Protein AF-A0A7C3ME94-F1 (afdb_monomer_lite)

Secondary structure (DSSP, 8-state):
--SSSSHHHHHHHHTT---------SEEEEEEE---TT---EEEEETTEEEEEE-TT-EEEEEEEESEEEEEEEEETTTTEE-S--EEEEE------S------

Sequence (104 aa):
MKKSIFVFIIFFFLSLFVSCACFFNDTGTLWVENKSQRGLTYSVLVDNINYGTVGPGQRKSFEDIPAGDRILVFEVYPSGQIACQPAVVHIPLCSASNVISCDY

Foldseek 3Di:
DPPPPVPVVVVVVVVPPPPQPPPQQQWAKDKDFAQDPVQWKKFKAKQNRTQDIATHRDIDIRTGHGAAWIWIFIATPPVRHTPDPIDIDGHDGPDPDVDPPPPD

pLDDT: mean 77.45, std 20.84, range [39.16, 97.25]

Structure (mmCIF, N/CA/C/O backbone):
data_AF-A0A7C3ME94-F1
#
_entry.id   AF-A0A7C3ME94-F1
#
loop_
_atom_site.group_PDB
_atom_site.id
_atom_site.type_symbol
_atom_site.label_atom_id
_atom_site.label_alt_id
_atom_site.label_comp_id
_atom_site.label_asym_id
_atom_site.label_entity_id
_atom_site.label_seq_id
_atom_site.pdbx_PDB_ins_code
_atom_site.Cartn_x
_atom_site.Cartn_y
_atom_site.Cartn_z
_atom_site.occupancy
_atom_site.B_iso_or_equiv
_atom_site.auth_seq_id
_atom_site.auth_comp_id
_atom_site.auth_asym_id
_atom_site.auth_atom_id
_atom_site.pdbx_PDB_model_num
ATOM 1 N N . MET A 1 1 ? 42.546 36.463 -43.582 1.00 46.62 1 MET A N 1
ATOM 2 C CA . MET A 1 1 ? 41.135 36.202 -43.214 1.00 46.62 1 MET A CA 1
ATOM 3 C C . MET A 1 1 ? 40.821 34.718 -43.426 1.00 46.62 1 MET A C 1
ATOM 5 O O . MET A 1 1 ? 40.464 34.351 -44.531 1.00 46.62 1 MET A O 1
ATOM 9 N N . LYS A 1 2 ? 41.084 33.826 -42.455 1.00 50.84 2 LYS A N 1
ATOM 10 C CA . LYS A 1 2 ? 40.833 32.368 -42.626 1.00 50.84 2 LYS A CA 1
ATOM 11 C C . LYS A 1 2 ? 40.742 31.550 -41.319 1.00 50.84 2 LYS A C 1
ATOM 13 O O . LYS A 1 2 ? 40.747 30.331 -41.375 1.00 50.84 2 LYS A O 1
ATOM 18 N N . LYS A 1 3 ? 40.676 32.197 -40.145 1.00 48.62 3 LYS A N 1
ATOM 19 C CA . LYS A 1 3 ? 40.688 31.519 -38.828 1.00 48.62 3 LYS A CA 1
ATOM 20 C C . LYS A 1 3 ? 39.366 31.605 -38.047 1.00 48.62 3 LYS A C 1
ATOM 22 O O . LYS A 1 3 ? 39.195 30.865 -37.092 1.00 48.62 3 LYS A O 1
ATOM 27 N N . SER A 1 4 ? 38.411 32.434 -38.477 1.00 50.41 4 SER A N 1
ATOM 28 C CA . SER A 1 4 ? 37.159 32.664 -37.733 1.00 50.41 4 SER A CA 1
ATOM 29 C C . SER A 1 4 ? 36.004 31.721 -38.092 1.00 50.41 4 SER A C 1
ATOM 31 O O . SER A 1 4 ? 34.948 31.813 -37.484 1.00 50.41 4 SER A O 1
ATOM 33 N N . ILE A 1 5 ? 36.183 30.810 -39.055 1.00 53.94 5 ILE A N 1
ATOM 34 C CA . ILE A 1 5 ? 35.106 29.912 -39.519 1.00 53.94 5 ILE A CA 1
ATOM 35 C C . ILE A 1 5 ? 35.068 28.596 -38.717 1.00 53.94 5 ILE A C 1
ATOM 37 O O . ILE A 1 5 ? 34.035 27.943 -38.648 1.00 53.94 5 ILE A O 1
ATOM 41 N N . PHE A 1 6 ? 36.160 28.224 -38.040 1.00 49.31 6 PHE A N 1
ATOM 42 C CA . PHE A 1 6 ? 36.260 26.918 -37.374 1.00 49.31 6 PHE A CA 1
ATOM 43 C C . PHE A 1 6 ? 35.591 26.858 -35.987 1.00 49.31 6 PHE A C 1
ATOM 45 O O . PHE A 1 6 ? 35.300 25.775 -35.493 1.00 49.31 6 PHE A O 1
ATOM 52 N N . VAL A 1 7 ? 35.316 28.006 -35.357 1.00 52.31 7 VAL A N 1
ATOM 53 C CA . VAL A 1 7 ? 34.773 28.066 -33.983 1.00 52.31 7 VAL A CA 1
ATOM 54 C C . VAL A 1 7 ? 33.243 27.947 -33.955 1.00 52.31 7 VAL A C 1
ATOM 56 O O . VAL A 1 7 ? 32.685 27.401 -33.009 1.00 52.31 7 VAL A O 1
ATOM 59 N N . PHE A 1 8 ? 32.552 28.367 -35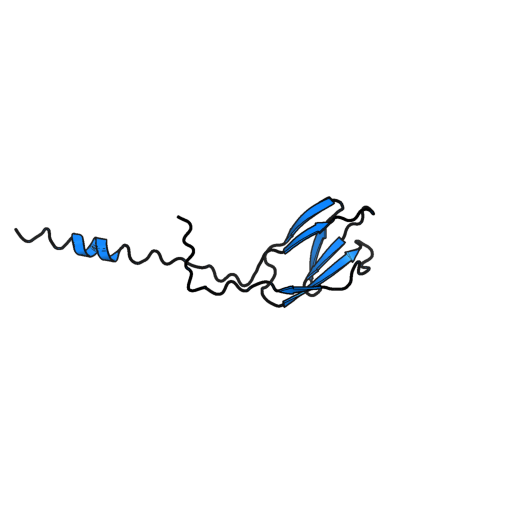.020 1.00 51.03 8 PHE A N 1
ATOM 60 C CA . PHE A 1 8 ? 31.086 28.290 -35.097 1.00 51.03 8 PHE A CA 1
ATOM 61 C C . PHE A 1 8 ? 30.550 26.858 -35.246 1.00 51.03 8 PHE A C 1
ATOM 63 O O . PHE A 1 8 ? 29.433 26.574 -34.824 1.00 51.03 8 PHE A O 1
ATOM 70 N N . ILE A 1 9 ? 31.346 25.943 -35.805 1.00 54.00 9 ILE A N 1
ATOM 71 C CA . ILE A 1 9 ? 30.918 24.557 -36.053 1.00 54.00 9 ILE A CA 1
ATOM 72 C C . ILE A 1 9 ? 30.899 23.744 -34.749 1.00 54.00 9 ILE A C 1
ATOM 74 O O . ILE A 1 9 ? 30.042 22.886 -34.570 1.00 54.00 9 ILE A O 1
ATOM 78 N N . ILE A 1 10 ? 31.785 24.052 -33.797 1.00 54.16 10 ILE A N 1
ATOM 79 C CA . ILE A 1 10 ? 31.881 23.317 -32.525 1.00 54.16 10 ILE A CA 1
ATOM 80 C C . ILE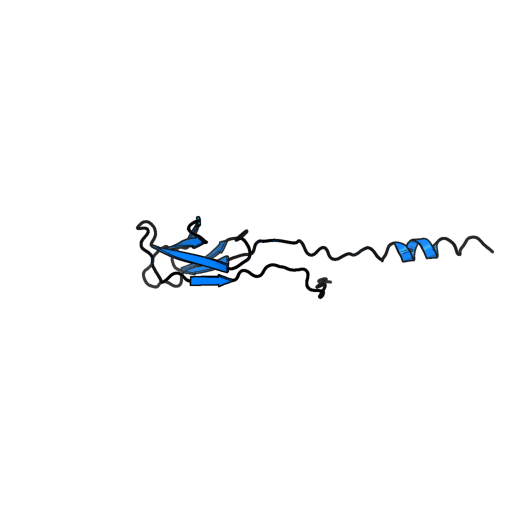 A 1 10 ? 30.703 23.654 -31.596 1.00 54.16 10 ILE A C 1
ATOM 82 O O . ILE A 1 10 ? 30.193 22.774 -30.909 1.00 54.16 10 ILE A O 1
ATOM 86 N N . PHE A 1 11 ? 30.208 24.897 -31.619 1.00 51.38 11 PHE A N 1
ATOM 87 C CA . PHE A 1 11 ? 29.060 25.299 -30.796 1.00 51.38 11 PHE A CA 1
ATOM 88 C C . PHE A 1 11 ? 27.727 24.718 -31.292 1.00 51.38 11 PHE A C 1
ATOM 90 O O . PHE A 1 11 ? 26.840 24.457 -30.486 1.00 51.38 11 PHE A O 1
ATOM 97 N N . PHE A 1 12 ? 27.598 24.463 -32.599 1.00 50.75 12 PHE A N 1
ATOM 98 C CA . PHE A 1 12 ? 26.378 23.893 -33.183 1.00 50.75 12 PHE A CA 1
ATOM 99 C C . PHE A 1 12 ? 26.211 22.392 -32.885 1.00 50.75 12 PHE A C 1
ATOM 101 O O . PHE A 1 12 ? 25.095 21.885 -32.888 1.00 50.75 12 PHE A O 1
ATOM 108 N N . PHE A 1 13 ? 27.301 21.679 -32.581 1.00 51.84 13 PHE A N 1
ATOM 109 C CA . PHE A 1 13 ? 27.242 20.271 -32.172 1.00 51.84 13 PHE A CA 1
ATOM 110 C C . PHE A 1 13 ? 27.005 20.071 -30.668 1.00 51.84 13 PHE A C 1
ATOM 112 O O . PHE A 1 13 ? 26.585 18.987 -30.269 1.00 51.84 13 PHE A O 1
ATOM 119 N N . LEU A 1 14 ? 27.233 21.089 -29.829 1.00 49.16 14 LEU A N 1
ATOM 120 C CA . LEU A 1 14 ? 27.035 20.963 -28.379 1.00 49.16 14 LEU A CA 1
ATOM 121 C C . LEU A 1 14 ? 25.569 21.105 -27.937 1.00 49.16 14 LEU A C 1
ATOM 123 O O . LEU A 1 14 ? 25.228 20.672 -26.840 1.00 49.16 14 LEU A O 1
ATOM 127 N N . SER A 1 15 ? 24.692 21.681 -28.763 1.00 50.44 15 SER A N 1
ATOM 128 C CA . SER A 1 15 ? 23.273 21.879 -28.426 1.00 50.44 15 SER A CA 1
ATOM 129 C C . SER A 1 15 ? 22.377 20.672 -28.734 1.00 50.44 15 SER A C 1
ATOM 131 O O . SER A 1 15 ? 21.188 20.708 -28.427 1.00 50.44 15 SER A O 1
ATOM 133 N N . LEU A 1 16 ? 22.920 19.592 -29.310 1.00 50.62 16 LEU A N 1
ATOM 134 C CA . LEU A 1 16 ? 22.146 18.418 -29.739 1.00 50.62 16 LEU A CA 1
ATOM 135 C C . LEU A 1 16 ? 21.980 17.325 -28.667 1.00 50.62 16 LEU A C 1
ATOM 137 O O . LEU A 1 16 ? 21.352 16.307 -28.943 1.00 50.62 16 LEU A O 1
ATOM 141 N N . PHE A 1 17 ? 22.493 17.518 -27.448 1.00 50.84 17 PHE A N 1
ATOM 142 C CA . PHE A 1 17 ? 22.477 16.486 -26.397 1.00 50.84 17 PHE A CA 1
ATOM 143 C C . PHE A 1 17 ? 21.672 16.857 -25.149 1.00 50.84 17 PHE A C 1
ATOM 145 O O . PHE A 1 17 ? 21.941 16.343 -24.067 1.00 50.84 17 PHE A O 1
ATOM 152 N N . VAL A 1 18 ? 20.641 17.694 -25.276 1.00 50.66 18 VAL A N 1
ATOM 153 C CA . VAL A 1 18 ? 19.594 17.753 -24.242 1.00 50.66 18 VAL A CA 1
ATOM 154 C C . VAL A 1 18 ? 18.603 16.626 -24.527 1.00 50.66 18 VAL A C 1
ATOM 156 O O . VAL A 1 18 ? 17.476 16.844 -24.965 1.00 50.66 18 VAL A O 1
ATOM 159 N N . SER A 1 19 ? 19.059 15.383 -24.372 1.00 49.50 19 SER A N 1
ATOM 160 C CA . SER A 1 19 ? 18.170 14.228 -24.402 1.00 49.50 19 SER A CA 1
ATOM 161 C C . SER A 1 19 ? 17.386 14.220 -23.097 1.00 49.50 19 SER A C 1
ATOM 163 O O . SER A 1 19 ? 17.962 14.002 -22.031 1.00 49.50 19 SER A O 1
ATOM 165 N N . CYS A 1 20 ? 16.085 14.484 -23.182 1.00 47.34 20 CYS A N 1
ATOM 166 C CA . CYS A 1 20 ? 15.158 14.276 -22.082 1.00 47.34 20 CYS A CA 1
ATOM 167 C C . CYS A 1 20 ? 15.252 12.807 -21.656 1.00 47.34 20 CYS A C 1
ATOM 169 O O . CYS A 1 20 ? 14.810 11.910 -22.375 1.00 47.34 20 CYS A O 1
ATOM 171 N N . ALA A 1 21 ? 15.906 12.549 -20.528 1.00 49.59 21 ALA A N 1
ATOM 172 C CA . ALA A 1 21 ? 15.905 11.231 -19.931 1.00 49.59 21 ALA A CA 1
ATOM 173 C C . ALA A 1 21 ? 14.542 11.052 -19.260 1.00 49.59 21 ALA A C 1
ATOM 175 O O . ALA A 1 21 ? 14.337 11.486 -18.128 1.00 49.59 21 ALA A O 1
ATOM 176 N N . CYS A 1 22 ? 13.592 10.428 -19.957 1.00 53.47 22 CYS A N 1
ATOM 177 C CA . CYS A 1 22 ? 12.492 9.788 -19.253 1.00 53.47 22 CYS A CA 1
ATOM 178 C C . CYS A 1 22 ? 13.134 8.707 -18.379 1.00 53.47 22 CYS A C 1
ATOM 180 O O . CYS A 1 22 ? 13.655 7.719 -18.899 1.00 53.47 22 CYS A O 1
ATOM 182 N N . PHE A 1 23 ? 13.172 8.919 -17.063 1.00 53.44 23 PHE A N 1
ATOM 183 C CA . PHE A 1 23 ? 13.530 7.851 -16.144 1.00 53.44 23 PHE A CA 1
ATOM 184 C C . PHE A 1 23 ? 12.486 6.753 -16.342 1.00 53.44 23 PHE A C 1
ATOM 186 O O . PHE A 1 23 ? 11.310 6.957 -16.044 1.00 53.44 23 PHE A O 1
ATOM 193 N N . PHE A 1 24 ? 12.904 5.621 -16.912 1.00 56.84 24 PHE A N 1
ATOM 194 C CA . PHE A 1 24 ? 12.115 4.396 -16.893 1.00 56.84 24 PHE A CA 1
ATOM 195 C C . PHE A 1 24 ? 11.947 4.027 -15.425 1.00 56.84 24 PHE A C 1
ATOM 197 O O . PHE A 1 24 ? 12.857 3.469 -14.815 1.00 56.84 24 PHE A O 1
ATOM 204 N N . ASN A 1 25 ? 10.836 4.451 -14.833 1.00 66.00 25 ASN A N 1
ATOM 205 C CA . ASN A 1 25 ? 10.473 4.029 -13.503 1.00 66.00 25 ASN A CA 1
ATOM 206 C C . ASN A 1 25 ? 9.355 3.007 -13.650 1.00 66.00 25 ASN A C 1
ATOM 208 O O . ASN A 1 25 ? 8.246 3.342 -14.068 1.00 66.00 25 ASN A O 1
ATOM 212 N N . ASP A 1 26 ? 9.666 1.758 -13.315 1.00 78.75 26 ASP A N 1
ATOM 213 C CA . ASP A 1 26 ? 8.714 0.646 -13.302 1.00 78.75 26 ASP A CA 1
ATOM 214 C C . ASP A 1 26 ? 7.840 0.687 -12.037 1.00 78.75 26 ASP A C 1
ATOM 216 O O . ASP A 1 26 ? 7.323 -0.337 -11.588 1.00 78.75 26 ASP A O 1
ATOM 220 N N . THR A 1 27 ? 7.696 1.868 -11.430 1.00 85.56 27 THR A N 1
ATOM 221 C CA . THR A 1 27 ? 6.940 2.097 -10.207 1.00 85.56 27 THR A CA 1
ATOM 222 C C . THR A 1 27 ? 6.075 3.354 -10.297 1.00 85.56 27 THR A C 1
ATOM 224 O O . THR A 1 27 ? 6.285 4.232 -11.135 1.00 85.56 27 THR A O 1
ATOM 227 N N . GLY A 1 28 ? 5.071 3.437 -9.427 1.00 84.38 28 GLY A N 1
ATOM 228 C CA . GLY A 1 28 ? 4.185 4.586 -9.293 1.00 84.38 28 GLY A CA 1
ATOM 229 C C . GLY A 1 28 ? 3.830 4.888 -7.840 1.00 84.38 28 GLY A C 1
ATOM 230 O O . GLY A 1 28 ? 4.247 4.195 -6.911 1.00 84.38 28 GLY A O 1
ATOM 231 N N . THR A 1 29 ? 3.031 5.937 -7.647 1.00 87.62 29 THR A N 1
ATOM 232 C CA . THR A 1 29 ? 2.563 6.374 -6.326 1.00 87.62 29 THR A CA 1
ATOM 233 C C . THR A 1 29 ? 1.083 6.057 -6.140 1.00 87.62 29 THR A C 1
ATOM 235 O O . THR A 1 29 ? 0.237 6.519 -6.908 1.00 87.62 29 THR A O 1
ATOM 238 N N . LEU A 1 30 ? 0.749 5.330 -5.076 1.00 90.25 30 LEU A N 1
ATOM 239 C CA . LEU A 1 30 ? -0.625 5.085 -4.647 1.00 90.25 30 LEU A CA 1
ATOM 240 C C . LEU A 1 30 ? -1.037 6.115 -3.592 1.00 90.25 30 LEU A C 1
ATOM 242 O O . LEU A 1 30 ? -0.464 6.177 -2.506 1.00 90.25 30 LEU A O 1
ATOM 246 N N . TRP A 1 31 ? -2.078 6.890 -3.886 1.00 93.44 31 TRP A N 1
ATOM 247 C CA . TRP A 1 31 ? -2.675 7.835 -2.943 1.00 93.44 31 TRP A CA 1
ATOM 248 C C . TRP A 1 31 ? -3.921 7.226 -2.308 1.00 93.44 31 TRP A C 1
ATOM 250 O O . TRP A 1 31 ? -4.868 6.865 -3.006 1.00 93.44 31 TRP A O 1
ATOM 260 N N . VAL A 1 32 ? -3.944 7.144 -0.979 1.00 94.50 32 VAL A N 1
ATOM 261 C CA . VAL A 1 32 ? -5.074 6.603 -0.214 1.00 94.50 32 VAL A CA 1
ATOM 262 C C . VAL A 1 32 ? -5.593 7.659 0.746 1.00 94.50 32 VAL A C 1
ATOM 264 O O . VAL A 1 32 ? -4.828 8.294 1.470 1.00 94.50 32 VAL A O 1
ATOM 267 N N . GLU A 1 33 ? -6.911 7.818 0.785 1.00 95.56 33 GLU A N 1
ATOM 268 C CA . GLU A 1 33 ? -7.604 8.687 1.729 1.00 95.56 33 GLU A CA 1
ATOM 269 C C . GLU A 1 33 ? -8.654 7.889 2.500 1.00 95.56 33 GLU A C 1
ATOM 271 O O . GLU A 1 33 ? -9.551 7.277 1.917 1.00 95.56 33 GLU A O 1
ATOM 276 N N . ASN A 1 34 ? -8.567 7.919 3.827 1.00 95.12 34 ASN A N 1
ATOM 277 C CA . ASN A 1 34 ? -9.531 7.265 4.694 1.00 95.12 34 ASN A CA 1
ATOM 278 C C . ASN A 1 34 ? -10.663 8.234 5.055 1.00 95.12 34 ASN A C 1
ATOM 280 O O . ASN A 1 34 ? -10.561 9.028 5.991 1.00 95.12 34 ASN A O 1
ATOM 284 N N . LYS A 1 35 ? -11.777 8.106 4.331 1.00 92.38 35 LYS A N 1
ATOM 285 C CA . LYS A 1 35 ? -13.021 8.857 4.566 1.00 92.38 35 LYS A CA 1
ATOM 286 C C . LYS A 1 35 ? -14.002 8.140 5.503 1.00 92.38 35 LYS A C 1
ATOM 288 O O . LYS A 1 35 ? -15.196 8.437 5.489 1.00 92.38 35 LYS A O 1
ATOM 293 N N . SER A 1 36 ? -13.549 7.150 6.276 1.00 87.06 36 SER A N 1
ATOM 294 C CA . SER A 1 36 ? -14.460 6.381 7.125 1.00 87.06 36 SER A CA 1
ATOM 295 C C . SER A 1 36 ? -15.046 7.233 8.251 1.00 87.06 36 SER A C 1
ATOM 297 O O . SER A 1 36 ? -14.342 7.945 8.961 1.00 87.06 36 SER A O 1
ATOM 299 N N . GLN A 1 37 ? -16.359 7.120 8.445 1.00 83.19 37 GLN A N 1
ATOM 300 C CA . GLN A 1 37 ? -17.080 7.831 9.508 1.00 83.19 37 GLN A CA 1
ATOM 301 C C . GLN A 1 37 ? -16.979 7.127 10.867 1.00 83.19 37 GLN A C 1
ATOM 303 O O . GLN A 1 37 ? -17.267 7.718 11.900 1.00 83.19 37 GLN A O 1
ATOM 308 N N . ARG A 1 38 ? -16.578 5.848 10.873 1.00 84.94 38 ARG A N 1
ATOM 309 C CA . ARG A 1 38 ? -16.518 5.000 12.074 1.00 84.94 38 ARG A CA 1
ATOM 310 C C . ARG A 1 38 ? -15.192 5.089 12.831 1.00 84.94 38 ARG A C 1
ATOM 312 O O . ARG A 1 38 ? -14.999 4.342 13.781 1.00 84.94 38 ARG A O 1
ATOM 319 N N . GLY A 1 39 ? -14.275 5.961 12.408 1.00 89.31 39 GLY A N 1
ATOM 320 C CA . GLY A 1 39 ? -12.986 6.116 13.081 1.00 89.31 39 GLY A CA 1
ATOM 321 C C . GLY A 1 39 ? -12.075 4.889 12.957 1.00 89.31 39 GLY A C 1
ATOM 322 O O . GLY A 1 39 ? -11.243 4.663 13.830 1.00 89.31 39 GLY A O 1
ATOM 323 N N . LEU A 1 40 ? -12.220 4.094 11.891 1.00 93.50 40 LEU A N 1
ATOM 324 C CA . LEU A 1 40 ? -11.415 2.890 11.682 1.00 93.50 40 LEU A CA 1
ATOM 325 C C . LEU A 1 40 ? -10.097 3.217 10.979 1.00 93.50 40 LEU A C 1
ATOM 327 O O . LEU A 1 40 ? -10.055 4.060 10.085 1.00 93.50 40 LEU A O 1
ATOM 331 N N . THR A 1 41 ? -9.042 2.501 11.354 1.00 96.56 41 THR A N 1
ATOM 332 C CA . THR A 1 41 ? -7.746 2.514 10.666 1.00 96.56 41 THR A CA 1
ATOM 333 C C . THR A 1 41 ? -7.679 1.333 9.709 1.00 96.56 41 THR A C 1
ATOM 335 O O . THR A 1 41 ? -8.047 0.220 10.090 1.00 96.56 41 THR A O 1
ATOM 338 N N . TYR A 1 42 ? -7.172 1.558 8.497 1.00 97.12 42 TYR A N 1
ATOM 339 C CA . TYR A 1 42 ? -7.014 0.497 7.503 1.00 97.12 42 TYR A CA 1
ATOM 340 C C . TYR A 1 42 ? -5.549 0.239 7.190 1.00 97.12 42 TYR A C 1
ATOM 342 O O . TYR A 1 42 ? -4.799 1.190 6.969 1.00 97.12 42 TYR A O 1
ATOM 350 N N . SER A 1 43 ? -5.159 -1.031 7.143 1.00 97.25 43 SER A N 1
ATOM 351 C CA . SER A 1 43 ? -3.938 -1.472 6.471 1.00 97.25 43 SER A CA 1
ATOM 352 C C . SER A 1 43 ? -4.158 -1.424 4.961 1.00 97.25 43 SER A C 1
ATOM 354 O O . SER A 1 43 ? -5.225 -1.809 4.478 1.00 97.25 43 SER A O 1
ATOM 356 N N . VAL A 1 44 ? -3.157 -0.951 4.227 1.00 97.12 44 VAL A N 1
ATOM 357 C CA . VAL A 1 44 ? -3.159 -0.858 2.765 1.00 97.12 44 VAL A CA 1
ATOM 358 C C . VAL A 1 44 ? -2.258 -1.955 2.226 1.00 97.12 44 VAL A C 1
ATOM 360 O O . VAL A 1 44 ? -1.042 -1.911 2.422 1.00 97.12 44 VAL A O 1
ATOM 363 N N . LEU A 1 45 ? -2.863 -2.944 1.575 1.00 97.19 45 LEU A N 1
ATOM 364 C CA . LEU A 1 45 ? -2.152 -4.069 0.993 1.00 97.19 45 LEU A CA 1
ATOM 365 C C . LEU A 1 45 ? -2.207 -3.981 -0.530 1.00 97.19 45 LEU A C 1
ATOM 367 O O . LEU A 1 45 ? -3.285 -3.823 -1.102 1.00 97.19 45 LEU A O 1
ATOM 371 N N . VAL A 1 46 ? -1.055 -4.127 -1.177 1.00 96.19 46 VAL A N 1
ATOM 372 C CA . VAL A 1 46 ? -0.947 -4.271 -2.633 1.00 96.19 46 VAL A CA 1
ATOM 373 C C . VAL A 1 46 ? -0.292 -5.616 -2.908 1.00 96.19 46 VAL A C 1
ATOM 375 O O . VAL A 1 46 ? 0.795 -5.875 -2.401 1.00 96.19 46 VAL A O 1
ATOM 378 N N . ASP A 1 47 ? -0.972 -6.498 -3.640 1.00 96.31 47 ASP A N 1
ATOM 379 C CA . ASP A 1 47 ? -0.526 -7.877 -3.898 1.00 96.31 47 ASP A CA 1
ATOM 380 C C . ASP A 1 47 ? -0.139 -8.631 -2.603 1.00 96.31 47 ASP A C 1
ATOM 382 O O . ASP A 1 47 ? 0.874 -9.325 -2.533 1.00 96.31 47 ASP A O 1
ATOM 386 N N . ASN A 1 48 ? -0.949 -8.466 -1.548 1.00 95.56 48 ASN A N 1
ATOM 387 C CA . ASN A 1 48 ? -0.732 -8.984 -0.185 1.00 95.56 48 ASN A CA 1
ATOM 388 C C . ASN A 1 48 ? 0.502 -8.428 0.557 1.00 95.56 48 ASN A C 1
ATOM 390 O O . ASN A 1 48 ? 0.816 -8.893 1.655 1.00 95.56 48 ASN A O 1
ATOM 394 N N . ILE A 1 49 ? 1.183 -7.415 0.020 1.00 96.81 49 ILE A N 1
ATOM 395 C CA . ILE A 1 49 ? 2.268 -6.702 0.704 1.00 96.81 49 ILE A CA 1
ATOM 396 C C . ILE A 1 49 ? 1.669 -5.515 1.455 1.00 96.81 49 ILE A C 1
ATOM 398 O O . ILE A 1 49 ? 0.998 -4.680 0.856 1.00 96.81 49 ILE A O 1
ATOM 402 N N . ASN A 1 50 ? 1.913 -5.420 2.763 1.00 96.44 50 ASN A N 1
ATOM 403 C CA . ASN A 1 50 ? 1.441 -4.302 3.578 1.00 96.44 50 ASN A CA 1
ATOM 404 C C . ASN A 1 50 ? 2.370 -3.088 3.423 1.00 96.44 50 ASN A C 1
ATOM 406 O O . ASN A 1 50 ? 3.512 -3.117 3.881 1.00 96.44 50 ASN A O 1
ATOM 410 N N . TYR A 1 51 ? 1.856 -2.018 2.821 1.00 96.00 51 TYR A N 1
ATOM 411 C CA . TYR A 1 51 ? 2.581 -0.758 2.627 1.00 96.00 51 TYR A CA 1
ATOM 412 C C . TYR A 1 51 ? 2.434 0.210 3.809 1.00 96.00 51 TYR A C 1
ATOM 414 O O . TYR A 1 51 ? 3.183 1.179 3.929 1.00 96.00 51 TYR A O 1
ATOM 422 N N . GLY A 1 52 ? 1.484 -0.044 4.708 1.00 96.75 52 GLY A N 1
ATOM 423 C CA . GLY A 1 52 ? 1.279 0.727 5.925 1.00 96.75 52 GLY A CA 1
ATOM 424 C C . GLY A 1 52 ? -0.194 0.922 6.254 1.00 96.75 52 GLY A C 1
ATOM 425 O O . GLY A 1 52 ? -1.083 0.295 5.683 1.00 96.75 52 GLY A O 1
ATOM 426 N N . THR A 1 53 ? -0.463 1.817 7.201 1.00 97.25 53 THR A N 1
ATOM 427 C CA . THR A 1 53 ? -1.820 2.094 7.680 1.00 97.25 53 THR A CA 1
ATOM 428 C C . THR A 1 53 ? -2.255 3.527 7.404 1.00 97.25 53 THR A C 1
ATOM 430 O O . THR A 1 53 ? -1.443 4.457 7.442 1.00 97.25 53 THR A O 1
ATOM 433 N N . VAL A 1 54 ? -3.553 3.724 7.175 1.00 97.19 54 VAL A N 1
ATOM 434 C CA . VAL A 1 54 ? -4.184 5.042 7.026 1.00 97.19 54 VAL A CA 1
ATOM 435 C C . VAL A 1 54 ? -5.275 5.186 8.081 1.00 97.19 54 VAL A C 1
ATOM 437 O O . VAL A 1 54 ? -6.300 4.498 8.042 1.00 97.19 54 VAL A O 1
ATOM 440 N N . GLY A 1 55 ? -5.039 6.070 9.050 1.00 96.62 55 GLY A N 1
ATOM 441 C CA . GLY A 1 55 ? -5.987 6.368 10.119 1.00 96.62 55 GLY A CA 1
ATOM 442 C C . GLY A 1 55 ? -7.159 7.241 9.652 1.00 96.62 55 GLY A C 1
ATOM 443 O O . GLY A 1 55 ? -7.154 7.732 8.522 1.00 96.62 55 GLY A O 1
ATOM 444 N N . PRO A 1 56 ? -8.166 7.462 10.507 1.00 95.62 56 PRO A N 1
ATOM 445 C CA . PRO A 1 56 ? -9.370 8.213 10.151 1.00 95.62 56 PRO A CA 1
ATOM 446 C C . PRO A 1 56 ? -9.059 9.648 9.720 1.00 95.62 56 PRO A C 1
ATOM 448 O O . PRO A 1 56 ? -8.304 10.347 10.396 1.00 95.62 56 PRO A O 1
ATOM 451 N N . GLY A 1 57 ? -9.636 10.091 8.600 1.00 94.62 57 GLY A N 1
ATOM 452 C CA . GLY A 1 57 ? -9.435 11.441 8.062 1.00 94.62 57 GLY A CA 1
ATOM 453 C C . GLY A 1 57 ? -8.039 11.696 7.489 1.00 94.62 57 GLY A C 1
ATOM 454 O O . GLY A 1 57 ? -7.742 12.817 7.083 1.00 94.62 57 GLY A O 1
ATOM 455 N N . GLN A 1 58 ? -7.170 10.682 7.449 1.00 96.38 58 GL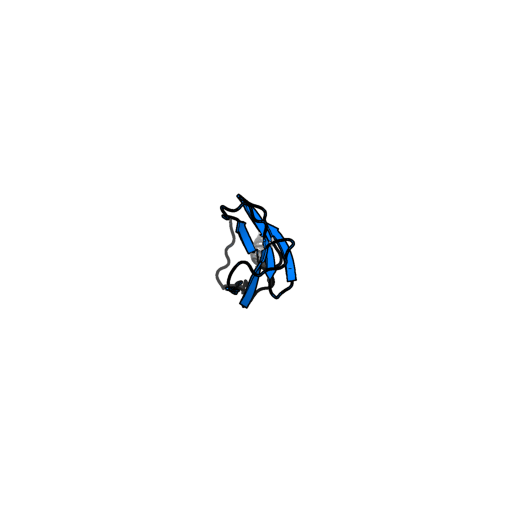N A N 1
ATOM 456 C CA . GLN A 1 58 ? -5.827 10.820 6.902 1.00 96.38 58 GLN A CA 1
ATOM 457 C C . GLN A 1 58 ? -5.802 10.553 5.400 1.00 96.38 58 GLN A C 1
ATOM 459 O O . GLN A 1 58 ? -6.535 9.710 4.873 1.00 96.38 58 GLN A O 1
ATOM 464 N N . ARG A 1 59 ? -4.867 11.229 4.735 1.00 96.88 59 ARG A N 1
ATOM 465 C CA . ARG A 1 59 ? -4.410 10.922 3.383 1.00 96.88 59 ARG A CA 1
ATOM 466 C C . ARG A 1 59 ? -2.930 10.556 3.440 1.00 96.88 59 ARG A C 1
ATOM 468 O O . ARG A 1 59 ? -2.169 11.238 4.125 1.00 96.88 59 ARG A O 1
ATOM 475 N N . LYS A 1 60 ? -2.529 9.501 2.733 1.00 96.62 60 LYS A N 1
ATOM 476 C CA . LYS A 1 60 ? -1.129 9.080 2.599 1.00 96.62 60 LYS A CA 1
ATOM 477 C C . LYS A 1 60 ? -0.808 8.709 1.156 1.00 96.62 60 LYS A C 1
ATOM 479 O O . LYS A 1 60 ? -1.680 8.226 0.434 1.00 96.62 60 LYS A O 1
ATOM 484 N N . SER A 1 61 ? 0.439 8.939 0.771 1.00 94.19 61 SER A N 1
ATOM 485 C CA . SER A 1 61 ? 1.046 8.421 -0.448 1.00 94.19 61 SER A CA 1
ATOM 486 C C . SER A 1 61 ? 1.943 7.235 -0.100 1.00 94.19 61 SER A C 1
ATOM 488 O O . SER A 1 61 ? 2.653 7.257 0.905 1.00 94.19 61 SER A O 1
ATOM 490 N N . PHE A 1 62 ? 1.894 6.204 -0.935 1.00 92.06 62 PHE A N 1
ATOM 491 C CA . PHE A 1 62 ? 2.824 5.084 -0.923 1.00 92.06 62 PHE A CA 1
ATOM 492 C C . PHE A 1 62 ? 3.559 5.098 -2.256 1.00 92.06 62 PHE A C 1
ATOM 494 O O . PHE A 1 62 ? 2.925 5.049 -3.310 1.00 92.06 62 PHE A O 1
ATOM 501 N N . GLU A 1 63 ? 4.872 5.256 -2.202 1.00 89.75 63 GLU A N 1
ATOM 502 C CA . GLU A 1 63 ? 5.739 5.321 -3.377 1.00 89.75 63 GLU A CA 1
ATOM 503 C C . GLU A 1 63 ? 6.257 3.925 -3.734 1.00 89.75 63 GLU A C 1
ATOM 505 O O . GLU A 1 63 ? 6.046 2.962 -2.993 1.00 89.75 63 GLU A O 1
ATOM 510 N N . ASP A 1 64 ? 6.902 3.822 -4.892 1.00 89.19 64 ASP A N 1
ATOM 511 C CA . ASP A 1 64 ? 7.523 2.594 -5.383 1.00 89.19 64 ASP A CA 1
ATOM 512 C C . ASP A 1 64 ? 6.572 1.394 -5.520 1.00 89.19 64 ASP A C 1
ATOM 514 O O . ASP A 1 64 ? 6.965 0.235 -5.355 1.00 89.19 64 ASP A O 1
ATOM 518 N N . ILE A 1 65 ? 5.305 1.649 -5.861 1.00 90.44 65 ILE A N 1
ATOM 519 C CA . ILE A 1 65 ? 4.366 0.569 -6.171 1.00 90.44 65 ILE A CA 1
ATOM 520 C C . ILE A 1 65 ? 4.666 0.051 -7.579 1.00 90.44 65 ILE A C 1
ATOM 522 O O . ILE A 1 65 ? 4.605 0.845 -8.517 1.00 90.44 65 ILE A O 1
ATOM 526 N N . PRO A 1 66 ? 4.953 -1.245 -7.775 1.00 90.19 66 PRO A N 1
ATOM 527 C CA . PRO A 1 66 ? 5.354 -1.740 -9.085 1.00 90.19 66 PRO A CA 1
ATOM 528 C C . PRO A 1 66 ? 4.270 -1.537 -10.158 1.00 90.19 66 PRO A C 1
ATOM 530 O O . PRO A 1 66 ? 3.084 -1.760 -9.908 1.00 90.19 66 PRO A O 1
ATOM 533 N N . ALA A 1 67 ? 4.673 -1.165 -11.372 1.00 87.62 67 ALA A N 1
ATOM 534 C CA . ALA A 1 67 ? 3.776 -0.927 -12.501 1.00 87.62 67 ALA A CA 1
ATOM 535 C C . ALA A 1 67 ? 3.011 -2.194 -12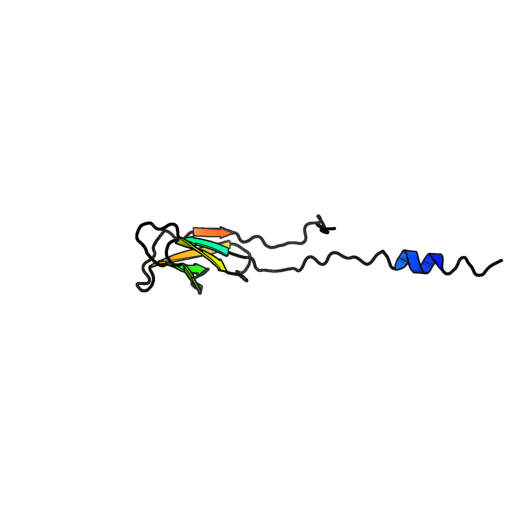.932 1.00 87.62 67 ALA A C 1
ATOM 537 O O . ALA A 1 67 ? 3.437 -3.319 -12.659 1.00 87.62 67 ALA A O 1
ATOM 538 N N . GLY A 1 68 ? 1.890 -2.017 -13.631 1.00 88.25 68 GLY A N 1
ATOM 539 C CA . GLY A 1 68 ? 0.998 -3.086 -14.088 1.00 88.25 68 GLY A CA 1
ATOM 540 C C . GLY A 1 68 ? -0.291 -3.207 -13.274 1.00 88.25 68 GLY A C 1
ATOM 541 O O . GLY A 1 68 ? -0.628 -2.332 -12.476 1.00 88.25 68 GLY A O 1
ATOM 542 N N . ASP A 1 69 ? -1.028 -4.294 -13.504 1.00 92.62 69 ASP A N 1
ATOM 543 C CA . ASP A 1 69 ? -2.251 -4.599 -12.760 1.00 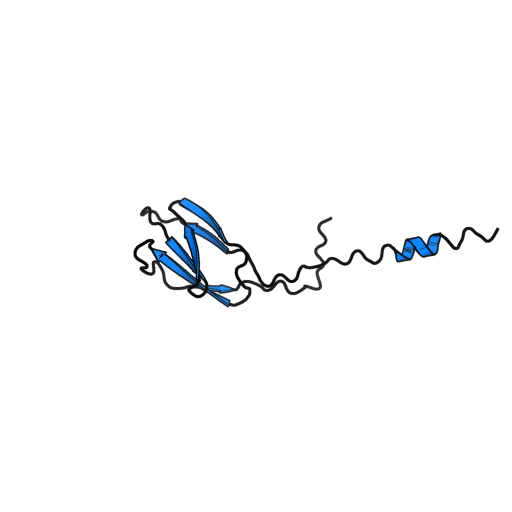92.62 69 ASP A CA 1
ATOM 544 C C . ASP A 1 69 ? -1.901 -5.099 -11.359 1.00 92.62 69 ASP A C 1
ATOM 546 O O . ASP A 1 69 ? -1.112 -6.033 -11.195 1.00 92.62 69 ASP A O 1
ATOM 550 N N . ARG A 1 70 ? -2.499 -4.470 -10.348 1.00 94.25 70 ARG A N 1
ATOM 551 C CA . ARG A 1 70 ? -2.249 -4.741 -8.932 1.00 94.25 70 ARG A CA 1
ATOM 552 C C . ARG A 1 70 ? -3.547 -4.977 -8.189 1.00 94.25 70 ARG A C 1
ATOM 554 O O . ARG A 1 70 ? -4.552 -4.317 -8.461 1.00 94.25 70 ARG A O 1
ATOM 561 N N . ILE A 1 71 ? -3.521 -5.889 -7.224 1.00 95.94 71 ILE A N 1
ATOM 562 C CA . ILE A 1 71 ? -4.662 -6.147 -6.345 1.00 95.94 71 ILE A CA 1
ATOM 563 C C . ILE A 1 71 ? -4.507 -5.292 -5.091 1.00 95.94 71 ILE A C 1
ATOM 565 O O . ILE A 1 71 ? -3.600 -5.503 -4.290 1.00 95.94 71 ILE A O 1
ATOM 569 N N . LEU A 1 72 ? -5.418 -4.343 -4.912 1.00 96.50 72 LEU A N 1
ATOM 570 C CA . LEU A 1 72 ? -5.513 -3.488 -3.740 1.00 96.50 72 LEU A CA 1
ATOM 571 C C . LEU A 1 72 ? -6.526 -4.066 -2.748 1.00 96.50 72 LEU A C 1
ATOM 573 O O . LEU A 1 72 ? -7.699 -4.269 -3.079 1.00 96.50 72 LEU A O 1
ATOM 577 N N . VAL A 1 73 ? -6.082 -4.277 -1.512 1.00 97.12 73 VAL A N 1
ATOM 578 C CA . VAL A 1 73 ? -6.910 -4.743 -0.397 1.00 97.12 73 VAL A CA 1
ATOM 579 C C . VAL A 1 73 ? -6.776 -3.772 0.770 1.00 97.12 73 VAL A C 1
ATOM 581 O O . VAL A 1 73 ? -5.679 -3.346 1.130 1.00 97.12 73 VAL A O 1
ATOM 584 N N . PHE A 1 74 ? -7.910 -3.439 1.381 1.00 96.19 74 PHE A N 1
ATOM 585 C CA . PHE A 1 74 ? -7.950 -2.716 2.645 1.00 96.19 74 PHE A CA 1
ATOM 586 C C . PHE A 1 74 ? -8.402 -3.660 3.749 1.00 96.19 74 PHE A C 1
ATOM 588 O O . PHE A 1 74 ? -9.481 -4.248 3.657 1.00 96.19 74 PHE A O 1
ATOM 595 N N . GLU A 1 75 ? -7.610 -3.767 4.806 1.00 96.50 75 GLU A N 1
ATOM 596 C CA . GLU A 1 75 ? -7.951 -4.547 5.997 1.00 96.50 75 GLU A CA 1
ATOM 597 C C . GLU A 1 75 ? -8.150 -3.624 7.192 1.00 96.50 75 GLU A C 1
ATOM 599 O O . GLU A 1 75 ? -7.433 -2.639 7.350 1.00 96.50 75 GLU A O 1
ATOM 604 N N . VAL A 1 76 ? -9.100 -3.938 8.067 1.00 96.12 76 VAL A N 1
ATOM 605 C CA . VAL A 1 76 ? -9.271 -3.229 9.336 1.00 96.12 76 VAL A CA 1
ATOM 606 C C . VAL A 1 76 ? -8.089 -3.560 10.247 1.00 96.12 76 VAL A C 1
ATOM 608 O O . VAL A 1 76 ? -7.872 -4.715 10.612 1.00 96.12 76 VAL A O 1
ATOM 611 N N . TYR A 1 77 ? -7.325 -2.547 10.652 1.00 94.12 77 TYR A N 1
ATOM 612 C CA . TYR A 1 77 ? -6.231 -2.721 11.604 1.00 94.12 77 TYR A CA 1
ATOM 613 C C . TYR A 1 77 ? -6.761 -2.682 13.050 1.00 94.12 77 TYR A C 1
ATOM 615 O O . TYR A 1 77 ? -7.542 -1.783 13.376 1.00 94.12 77 TYR A O 1
ATOM 623 N N . PRO A 1 78 ? -6.320 -3.579 13.953 1.00 92.62 78 PRO A N 1
ATOM 624 C CA . PRO A 1 78 ? -5.364 -4.676 13.752 1.00 92.62 78 PRO A CA 1
ATOM 625 C C . PRO A 1 78 ? -6.026 -6.037 13.462 1.00 92.62 78 PRO A C 1
ATOM 627 O O . PRO A 1 78 ? -5.344 -7.054 13.507 1.00 92.62 78 PRO A O 1
ATOM 630 N N . SER A 1 79 ? -7.344 -6.096 13.231 1.00 93.94 79 SER A N 1
ATOM 631 C CA . SER A 1 79 ? -8.070 -7.372 13.124 1.00 93.94 79 SER A CA 1
ATOM 632 C C . SER A 1 79 ? -7.749 -8.173 11.859 1.00 93.94 79 SER A C 1
ATOM 634 O O . SER A 1 79 ? -8.003 -9.375 11.841 1.00 93.94 79 SER A O 1
ATOM 636 N N . GLY A 1 80 ? -7.236 -7.526 10.807 1.00 93.06 80 GLY A N 1
ATOM 637 C CA . GLY A 1 80 ? -6.951 -8.157 9.513 1.00 93.06 80 GLY A CA 1
ATOM 638 C C . GLY A 1 80 ? -8.211 -8.489 8.708 1.00 93.06 80 GLY A C 1
ATOM 639 O O . GLY A 1 80 ? -8.146 -9.162 7.686 1.00 93.06 80 GLY A O 1
ATOM 640 N N . GLN A 1 81 ? -9.391 -8.048 9.158 1.00 94.94 81 GLN A N 1
ATOM 641 C CA . GLN A 1 81 ? -10.630 -8.286 8.423 1.00 94.94 81 GLN A CA 1
ATOM 642 C C . GLN A 1 81 ? -10.671 -7.412 7.173 1.00 94.94 81 GLN A C 1
ATOM 644 O O . GLN A 1 81 ? -10.546 -6.192 7.267 1.00 94.94 81 GLN A O 1
ATOM 649 N N . ILE A 1 82 ? -10.907 -8.028 6.016 1.00 94.06 82 ILE A N 1
ATOM 650 C CA . ILE A 1 82 ? -11.080 -7.317 4.748 1.00 94.06 82 ILE A CA 1
ATOM 651 C C . ILE A 1 82 ? -12.255 -6.336 4.880 1.00 94.06 82 ILE A C 1
ATOM 653 O O . ILE A 1 82 ? -13.390 -6.733 5.144 1.00 94.06 82 ILE A O 1
ATOM 657 N N . ALA A 1 83 ? -11.969 -5.044 4.717 1.00 90.00 83 ALA A N 1
ATOM 658 C CA . ALA A 1 83 ? -12.931 -3.963 4.909 1.00 90.00 83 ALA A CA 1
ATOM 659 C C . ALA A 1 83 ? -13.881 -3.800 3.713 1.00 90.00 83 ALA A C 1
ATOM 661 O O . ALA A 1 83 ? -15.050 -3.459 3.888 1.00 90.00 83 ALA A O 1
ATOM 662 N N . CYS A 1 84 ? -13.365 -4.041 2.506 1.00 85.00 84 CYS A N 1
ATOM 663 C CA . CYS A 1 84 ? -14.054 -3.853 1.232 1.00 85.00 84 CYS A CA 1
ATOM 664 C C . CYS A 1 84 ? -13.667 -4.968 0.258 1.00 85.00 84 CYS A C 1
ATOM 666 O O . CYS A 1 84 ? -12.624 -5.596 0.413 1.00 85.00 84 CYS A O 1
ATOM 668 N N . GLN A 1 85 ? -14.462 -5.172 -0.793 1.00 91.94 85 GLN A N 1
ATOM 669 C CA . GLN A 1 85 ? -14.068 -6.079 -1.869 1.00 91.94 85 GLN A CA 1
ATOM 670 C C . GLN A 1 85 ? -12.721 -5.635 -2.481 1.00 91.94 85 GLN A C 1
ATOM 672 O O . GLN A 1 85 ? -12.554 -4.435 -2.721 1.00 91.94 85 GLN A O 1
ATOM 677 N N . PRO A 1 86 ? -11.775 -6.564 -2.730 1.00 93.81 86 PRO A N 1
ATOM 678 C CA . PRO A 1 86 ? -10.516 -6.247 -3.394 1.00 93.81 86 PRO A CA 1
ATOM 679 C C . PRO A 1 86 ? -10.740 -5.532 -4.726 1.00 93.81 86 PRO A C 1
ATOM 681 O O . PRO A 1 86 ? -11.634 -5.902 -5.492 1.00 93.81 86 PRO A O 1
ATOM 684 N N . ALA A 1 87 ? -9.916 -4.526 -5.003 1.00 91.94 87 ALA A N 1
ATOM 685 C CA . ALA A 1 87 ? -9.953 -3.770 -6.248 1.00 91.94 87 ALA A CA 1
ATOM 686 C C . ALA A 1 87 ? -8.734 -4.108 -7.107 1.00 91.94 87 ALA A C 1
ATOM 688 O O . ALA A 1 87 ? -7.639 -4.292 -6.583 1.00 91.94 87 ALA A O 1
ATOM 689 N N . VAL A 1 88 ? -8.910 -4.149 -8.426 1.00 92.69 88 VAL A N 1
ATOM 690 C CA . VAL A 1 88 ? -7.785 -4.193 -9.367 1.00 92.69 88 VAL A CA 1
ATOM 691 C C . VAL A 1 88 ? -7.500 -2.767 -9.813 1.00 92.69 88 VAL A C 1
ATOM 693 O O . VAL A 1 88 ? -8.399 -2.083 -10.306 1.00 92.69 88 VAL A O 1
ATOM 696 N N . VAL A 1 89 ? -6.267 -2.311 -9.615 1.00 88.94 89 VAL A N 1
ATOM 697 C CA . VAL A 1 89 ? -5.799 -0.993 -10.053 1.00 88.94 89 VAL A CA 1
ATOM 698 C C . VAL A 1 89 ? -4.692 -1.171 -11.082 1.00 88.94 89 VAL A C 1
ATOM 700 O O . VAL A 1 89 ? -3.817 -2.013 -10.912 1.00 88.94 89 VAL A O 1
ATOM 703 N N . HIS A 1 90 ? -4.735 -0.381 -12.151 1.00 87.38 90 HIS A N 1
ATOM 704 C CA . HIS A 1 90 ? -3.686 -0.372 -13.163 1.00 87.38 90 HIS A CA 1
ATOM 705 C C . HIS A 1 90 ? -2.713 0.767 -12.875 1.00 87.38 90 HIS A C 1
ATOM 707 O O . HIS A 1 90 ? -3.101 1.939 -12.905 1.00 87.38 90 HIS A O 1
ATOM 713 N N . ILE A 1 91 ? -1.456 0.430 -12.598 1.00 83.75 91 ILE A N 1
ATOM 714 C CA . ILE A 1 91 ? -0.379 1.406 -12.454 1.00 83.75 91 ILE A CA 1
ATOM 715 C C . ILE A 1 91 ? 0.298 1.527 -13.816 1.00 83.75 91 ILE A C 1
ATOM 717 O O . ILE A 1 91 ? 0.920 0.558 -14.262 1.00 83.75 91 ILE A O 1
ATOM 721 N N . PRO A 1 92 ? 0.162 2.672 -14.506 1.00 71.38 92 PRO A N 1
ATOM 722 C CA . PRO A 1 92 ? 0.693 2.810 -15.847 1.00 71.38 92 PRO A CA 1
ATOM 723 C C . PRO A 1 92 ? 2.211 2.684 -15.803 1.00 71.38 92 PRO A C 1
ATOM 725 O O . PRO A 1 92 ? 2.882 3.342 -15.010 1.00 71.38 92 PRO A O 1
ATOM 728 N N . LEU A 1 93 ? 2.751 1.853 -16.689 1.00 68.75 93 LEU A N 1
ATOM 729 C CA . LEU A 1 93 ? 4.169 1.901 -16.983 1.00 68.75 93 LEU A CA 1
ATOM 730 C C . LEU A 1 93 ? 4.443 3.231 -17.685 1.00 68.75 93 LEU A C 1
ATOM 732 O O . LEU A 1 93 ? 3.834 3.518 -18.721 1.00 68.75 93 LEU A O 1
ATOM 736 N N . CYS A 1 94 ? 5.374 4.023 -17.159 1.00 58.62 94 CYS A N 1
ATOM 737 C CA . CYS A 1 94 ? 5.946 5.132 -17.912 1.00 58.62 94 CYS A CA 1
ATOM 738 C C . CYS A 1 94 ? 6.775 4.556 -19.069 1.00 58.62 94 CYS A C 1
ATOM 740 O O . CYS A 1 94 ? 7.998 4.466 -19.003 1.00 58.62 94 CYS A O 1
ATOM 742 N N . SER A 1 95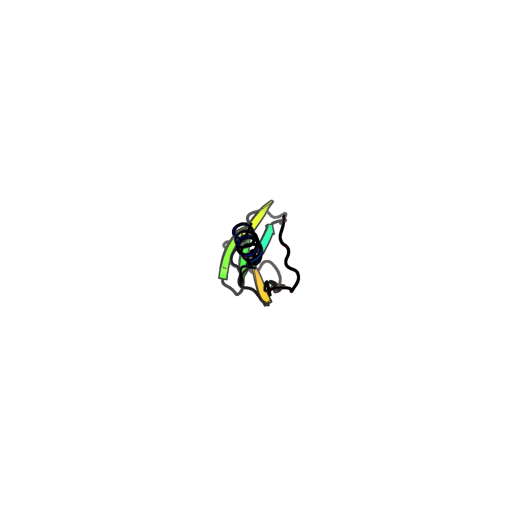 ? 6.113 4.140 -20.151 1.00 50.31 95 SER A N 1
ATOM 743 C CA . SER A 1 95 ? 6.791 3.946 -21.426 1.00 50.31 95 SER A CA 1
ATOM 744 C C . SER A 1 95 ? 7.172 5.326 -21.933 1.00 50.31 95 SER A C 1
ATOM 746 O O . SER A 1 95 ? 6.317 6.216 -21.906 1.00 50.31 95 SER A O 1
ATOM 748 N N . ALA A 1 96 ? 8.406 5.508 -22.404 1.00 49.88 96 ALA A N 1
ATOM 749 C CA . ALA A 1 96 ? 8.786 6.706 -23.138 1.00 49.88 96 ALA A CA 1
ATOM 750 C C . ALA A 1 96 ? 7.755 6.936 -24.251 1.00 49.88 96 ALA A C 1
ATOM 752 O O . ALA A 1 96 ? 7.756 6.264 -25.281 1.00 49.88 96 ALA A O 1
ATOM 753 N N . SER A 1 97 ? 6.810 7.840 -24.012 1.00 44.47 97 SER A N 1
ATOM 754 C CA . SER A 1 97 ? 5.972 8.328 -25.081 1.00 44.47 97 SER A CA 1
ATOM 755 C C . SER A 1 97 ? 6.902 9.134 -25.978 1.00 44.47 97 SER A C 1
ATOM 757 O O . SER A 1 97 ? 7.776 9.849 -25.489 1.00 44.47 97 SER A O 1
ATOM 759 N N . ASN A 1 98 ? 6.698 9.090 -27.287 1.00 42.66 98 ASN A N 1
ATOM 760 C CA . ASN A 1 98 ? 7.389 9.999 -28.203 1.00 42.66 98 ASN A CA 1
ATOM 761 C C . ASN A 1 98 ? 7.041 11.486 -27.928 1.00 42.66 98 ASN A C 1
ATOM 763 O O . ASN A 1 98 ? 7.461 12.365 -28.676 1.00 42.66 98 ASN A O 1
ATOM 767 N N . VAL A 1 99 ? 6.258 11.778 -26.880 1.00 44.88 99 VAL A N 1
ATOM 768 C CA . VAL A 1 99 ? 6.050 13.104 -26.312 1.00 44.88 99 VAL A CA 1
ATOM 769 C C . VAL A 1 99 ? 7.082 13.311 -25.207 1.00 44.88 99 VAL A C 1
ATOM 771 O O . VAL A 1 99 ? 6.904 12.945 -24.047 1.00 44.88 99 VAL A O 1
ATOM 774 N N . ILE A 1 100 ? 8.190 13.918 -25.610 1.00 43.00 100 ILE A N 1
ATOM 775 C CA . ILE A 1 100 ? 9.145 14.541 -24.706 1.00 43.00 100 ILE A CA 1
ATOM 776 C C . ILE A 1 100 ? 8.430 15.736 -24.057 1.00 43.00 100 ILE A C 1
ATOM 778 O O . ILE A 1 100 ? 8.280 16.784 -24.682 1.00 43.00 100 ILE A O 1
ATOM 782 N N . SER A 1 101 ? 7.954 15.580 -22.822 1.00 44.12 101 SER A N 1
ATOM 783 C CA . SER A 1 101 ? 7.586 16.720 -21.978 1.00 44.12 101 SER A CA 1
ATOM 784 C C . SER A 1 101 ? 8.855 17.229 -21.304 1.00 44.12 101 SER A C 1
ATOM 786 O O . SER A 1 101 ? 9.191 16.813 -20.198 1.00 44.12 101 SER A O 1
ATOM 788 N N . CYS A 1 102 ? 9.601 18.084 -22.001 1.00 42.50 102 CYS A N 1
ATOM 789 C CA . CYS A 1 102 ? 10.561 18.954 -21.335 1.00 42.50 102 CYS A CA 1
ATOM 790 C C . CYS A 1 102 ? 9.758 20.090 -20.703 1.00 42.50 102 CYS A C 1
ATOM 792 O O . CYS A 1 102 ? 9.341 21.005 -21.413 1.00 42.50 102 CYS A O 1
ATOM 794 N N . ASP A 1 103 ? 9.517 20.016 -19.394 1.00 41.28 103 ASP A N 1
ATOM 795 C CA . ASP A 1 103 ? 9.135 21.211 -18.649 1.00 41.28 103 ASP A CA 1
ATOM 796 C C . ASP A 1 103 ? 10.303 22.205 -18.747 1.00 41.28 103 ASP A C 1
ATOM 798 O O . ASP A 1 103 ? 11.447 21.874 -18.422 1.00 41.28 103 ASP A O 1
ATOM 802 N N . TYR A 1 104 ? 10.002 23.374 -19.316 1.00 39.16 104 TYR A N 1
ATOM 803 C CA . TYR A 1 104 ? 10.918 24.498 -19.520 1.00 39.16 104 TYR A CA 1
ATOM 804 C C . TYR A 1 104 ? 11.142 25.287 -18.231 1.00 39.16 104 TYR A C 1
ATOM 806 O O . TYR A 1 104 ? 10.155 25.498 -17.488 1.00 39.16 104 TYR A O 1
#

Radius of gyration: 23.95 Å; chains: 1; bounding box: 58×45×57 Å